Protein AF-A0A7C7ALY1-F1 (afdb_monomer)

Sequence (51 aa):
MTYKNCKKLIEAGRYTYDRMYEILDLFLLVGRLNDDQYTKLTGMLTTEGQV

Radius of gyration: 9.88 Å; Cα contacts (8 Å, |Δi|>4): 34; chains: 1; bounding box: 22×15×26 Å

Nearest PDB structures (foldseek):
  1is1-assembly1_A  TM=9.503E-01  e=8.770E+00  Vibrio parahaemolyticus

Secondary structure (DSSP, 8-state):
-HHHHHHHHHHTT-S-HHHHHHHHHHHHHTTSS-HHHHHHHHHHHHHHS--

Mean predicted aligned error: 3.17 Å

Structure (mmCIF, N/CA/C/O backbone):
data_AF-A0A7C7ALY1-F1
#
_entry.id   AF-A0A7C7ALY1-F1
#
loop_
_atom_site.group_PDB
_atom_site.id
_atom_site.type_symbol
_atom_site.label_atom_id
_atom_site.label_alt_id
_atom_site.label_comp_id
_atom_site.label_asym_id
_atom_site.label_entity_id
_atom_site.label_seq_id
_atom_site.pdbx_PDB_ins_code
_atom_site.Cartn_x
_atom_site.Cartn_y
_atom_site.Cartn_z
_atom_site.occupancy
_atom_site.B_iso_or_equiv
_atom_site.auth_seq_id
_atom_site.auth_comp_id
_atom_site.auth_asym_id
_atom_site.auth_atom_id
_atom_site.pdbx_PDB_model_num
ATOM 1 N N . MET A 1 1 ? 6.331 10.307 -5.615 1.00 90.75 1 MET A N 1
ATOM 2 C CA . MET A 1 1 ? 5.027 11.009 -5.586 1.00 90.75 1 MET A CA 1
ATOM 3 C C . MET A 1 1 ? 3.919 10.056 -5.152 1.00 90.75 1 MET A C 1
ATOM 5 O O . MET A 1 1 ? 3.316 10.315 -4.122 1.00 90.75 1 MET A O 1
ATOM 9 N N . THR A 1 2 ? 3.740 8.927 -5.850 1.00 97.00 2 THR A N 1
ATOM 10 C CA . THR A 1 2 ? 2.750 7.877 -5.539 1.00 97.00 2 THR A CA 1
ATOM 11 C C . THR A 1 2 ? 2.734 7.474 -4.065 1.00 97.00 2 THR A C 1
ATOM 13 O O . THR A 1 2 ? 1.724 7.691 -3.409 1.00 97.00 2 THR A O 1
ATOM 16 N N . TYR A 1 3 ? 3.877 7.051 -3.506 1.00 97.69 3 TYR A N 1
ATOM 17 C CA . TYR A 1 3 ? 3.991 6.704 -2.082 1.00 97.69 3 TYR A CA 1
ATOM 18 C C . TYR A 1 3 ? 3.433 7.780 -1.132 1.00 97.69 3 TYR A C 1
ATOM 20 O O . TYR A 1 3 ? 2.639 7.479 -0.247 1.00 97.69 3 TYR A O 1
ATOM 28 N N . LYS A 1 4 ? 3.799 9.056 -1.338 1.00 97.75 4 LYS A N 1
ATOM 29 C CA . LYS A 1 4 ? 3.344 10.165 -0.480 1.00 97.75 4 LYS A CA 1
ATOM 30 C C . LYS A 1 4 ? 1.830 10.382 -0.577 1.00 97.75 4 LYS A C 1
ATOM 32 O O . LYS A 1 4 ? 1.213 10.716 0.426 1.00 97.75 4 LYS A O 1
ATOM 37 N N . ASN A 1 5 ? 1.246 10.211 -1.762 1.00 96.69 5 ASN A N 1
ATOM 38 C CA . ASN A 1 5 ? -0.193 10.382 -1.965 1.00 96.69 5 ASN A CA 1
ATOM 39 C C . ASN A 1 5 ? -0.984 9.217 -1.364 1.00 96.69 5 ASN A C 1
ATOM 41 O O . ASN A 1 5 ? -1.964 9.465 -0.672 1.00 96.69 5 ASN A O 1
ATOM 45 N N . CYS A 1 6 ? -0.525 7.976 -1.561 1.00 96.38 6 CYS A N 1
ATOM 46 C CA . CYS A 1 6 ? -1.110 6.799 -0.919 1.00 96.38 6 CYS A CA 1
ATOM 47 C C . CYS A 1 6 ? -1.073 6.943 0.605 1.00 96.38 6 CYS A C 1
ATOM 49 O O . CYS A 1 6 ? -2.110 6.828 1.242 1.00 96.38 6 CYS A O 1
ATOM 51 N N . LYS A 1 7 ? 0.081 7.314 1.177 1.00 96.44 7 LYS A N 1
ATOM 52 C CA . LYS A 1 7 ? 0.224 7.558 2.620 1.00 96.44 7 LYS A CA 1
ATOM 53 C C . LYS A 1 7 ? -0.795 8.579 3.138 1.00 96.44 7 LYS A C 1
ATOM 55 O O . LYS A 1 7 ? -1.492 8.292 4.096 1.00 96.44 7 LYS A O 1
ATOM 60 N N . LYS A 1 8 ? -0.945 9.720 2.453 1.00 95.81 8 LYS A N 1
ATOM 61 C CA . LYS A 1 8 ? -1.930 10.753 2.821 1.00 95.81 8 LYS A CA 1
ATOM 62 C C . LYS A 1 8 ? -3.381 10.273 2.754 1.00 95.81 8 LYS A C 1
ATOM 64 O O . LYS A 1 8 ? -4.198 10.747 3.531 1.00 95.81 8 LYS A O 1
ATOM 69 N N . LEU A 1 9 ? -3.724 9.413 1.792 1.00 93.94 9 LEU A N 1
ATOM 70 C CA . LEU A 1 9 ? -5.078 8.857 1.687 1.00 93.94 9 LEU A CA 1
ATOM 71 C C . LEU A 1 9 ? -5.375 7.904 2.843 1.00 93.94 9 LEU A C 1
ATOM 73 O O . LEU A 1 9 ? -6.471 7.971 3.398 1.00 93.94 9 LEU A O 1
ATOM 77 N N . ILE A 1 10 ? -4.386 7.076 3.193 1.00 95.06 10 ILE A N 1
ATOM 78 C CA . ILE A 1 10 ? -4.455 6.133 4.308 1.00 95.06 10 ILE A CA 1
ATOM 79 C C . ILE A 1 10 ? -4.628 6.904 5.619 1.00 95.06 10 ILE A C 1
ATOM 81 O O . ILE A 1 10 ? -5.680 6.787 6.231 1.00 95.06 10 ILE A O 1
ATOM 85 N N . GLU A 1 11 ? -3.717 7.837 5.919 1.00 94.19 11 GLU A N 1
ATOM 86 C CA . GLU A 1 11 ? -3.763 8.676 7.132 1.00 94.19 11 GLU A CA 1
ATOM 87 C C . GLU A 1 11 ? -5.062 9.491 7.270 1.00 94.19 11 GLU A C 1
ATOM 89 O O . GLU A 1 11 ? -5.457 9.878 8.366 1.00 94.19 11 GLU A O 1
ATOM 94 N N . ALA A 1 12 ? -5.720 9.809 6.152 1.00 93.12 12 ALA A N 1
ATOM 95 C CA . ALA A 1 12 ? -6.980 10.545 6.146 1.00 93.12 12 ALA A CA 1
ATOM 96 C C . ALA A 1 12 ? -8.222 9.645 6.290 1.00 93.12 12 ALA A C 1
ATOM 98 O O . ALA A 1 12 ? -9.334 10.177 6.305 1.00 93.12 12 ALA A O 1
ATOM 99 N N . GLY A 1 13 ? -8.066 8.316 6.305 1.00 90.31 13 GLY A N 1
ATOM 100 C CA . GLY A 1 13 ? -9.170 7.350 6.316 1.00 90.31 13 GLY A CA 1
ATOM 101 C C . GLY A 1 13 ? -10.057 7.415 5.067 1.00 90.31 13 GLY A C 1
ATOM 102 O O . GLY A 1 13 ? -11.209 6.993 5.092 1.00 90.31 13 GLY A O 1
ATOM 103 N N . ARG A 1 14 ? -9.568 7.995 3.961 1.00 87.31 14 ARG A N 1
ATOM 104 C CA . ARG A 1 14 ? -10.363 8.240 2.741 1.00 87.31 14 ARG A CA 1
ATOM 105 C C . ARG A 1 14 ? -10.252 7.082 1.753 1.00 87.31 14 ARG A C 1
ATOM 107 O O . ARG A 1 14 ? -9.908 7.289 0.589 1.00 87.31 14 ARG A O 1
ATOM 114 N N . TYR A 1 15 ? -10.503 5.867 2.225 1.00 89.94 15 TYR A N 1
ATOM 115 C CA . TYR A 1 15 ? -10.403 4.648 1.430 1.00 89.94 15 TYR A CA 1
ATOM 116 C C . TYR A 1 15 ? -11.311 3.546 1.984 1.00 89.94 15 TYR A C 1
ATOM 118 O O . TYR A 1 15 ? -11.709 3.580 3.143 1.00 89.94 15 TYR A O 1
ATOM 126 N N . THR A 1 16 ? -11.614 2.549 1.153 1.00 91.00 16 THR A N 1
ATOM 127 C CA . THR A 1 16 ? -12.049 1.235 1.639 1.00 91.00 16 THR A CA 1
ATOM 128 C C . THR A 1 16 ? -10.864 0.283 1.574 1.00 91.00 16 THR A C 1
ATOM 130 O O . THR A 1 16 ? -10.029 0.405 0.672 1.00 91.00 16 THR A O 1
ATOM 133 N N . TYR A 1 17 ? -10.771 -0.634 2.539 1.00 88.38 1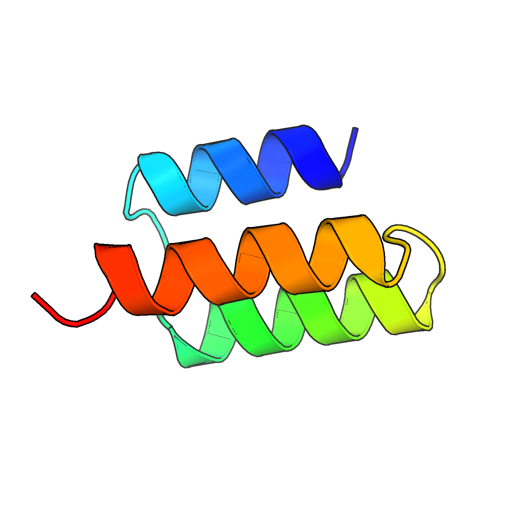7 TYR A N 1
ATOM 134 C CA . TYR A 1 17 ? -9.624 -1.531 2.697 1.00 88.38 17 TYR A CA 1
ATOM 135 C C . TYR A 1 17 ? -9.298 -2.273 1.393 1.00 88.38 17 TYR A C 1
ATOM 137 O O . TYR A 1 17 ? -8.217 -2.080 0.837 1.00 88.38 17 TYR A O 1
ATOM 145 N N . ASP A 1 18 ? -10.272 -2.997 0.837 1.00 91.38 18 ASP A N 1
ATOM 146 C CA . ASP A 1 18 ? -10.102 -3.786 -0.390 1.00 91.38 18 ASP A CA 1
ATOM 147 C C . ASP A 1 18 ? -9.650 -2.923 -1.572 1.00 91.38 18 ASP A C 1
ATOM 149 O O . ASP A 1 18 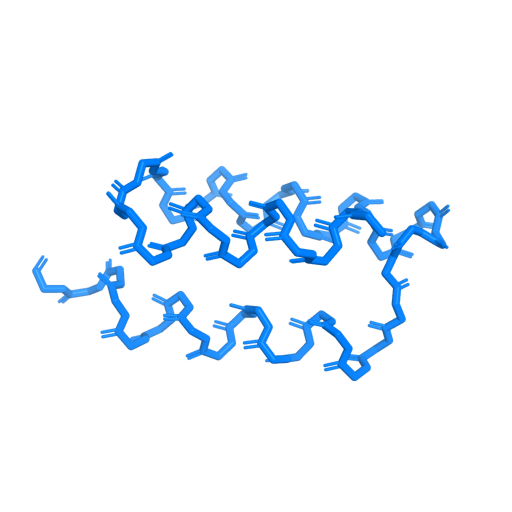? -8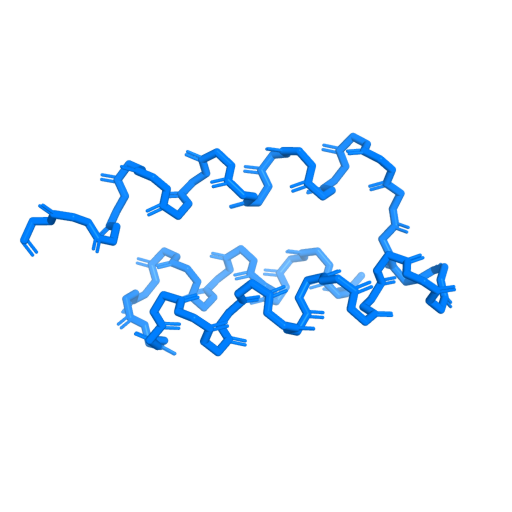.699 -3.255 -2.280 1.00 91.38 18 ASP A O 1
ATOM 153 N N . ARG A 1 19 ? -10.267 -1.747 -1.744 1.00 92.88 19 ARG A N 1
ATOM 154 C CA . ARG A 1 19 ? -9.923 -0.857 -2.853 1.00 92.88 19 ARG A CA 1
ATOM 155 C C . ARG A 1 19 ? -8.513 -0.295 -2.720 1.00 92.88 19 ARG A C 1
ATOM 157 O O . ARG A 1 19 ? -7.837 -0.083 -3.726 1.00 92.88 19 ARG A O 1
ATOM 164 N N . MET A 1 20 ? -8.075 -0.009 -1.498 1.00 95.00 20 MET A N 1
ATOM 165 C CA . MET A 1 20 ? -6.734 0.512 -1.272 1.00 95.00 20 MET A CA 1
ATOM 166 C C . MET A 1 20 ? -5.681 -0.561 -1.547 1.00 95.00 20 MET A C 1
ATOM 168 O O . MET A 1 20 ? -4.683 -0.245 -2.192 1.00 95.00 20 MET A O 1
ATOM 172 N N . TYR A 1 21 ? -5.934 -1.816 -1.164 1.00 94.50 21 TYR A N 1
ATOM 173 C CA . TYR A 1 21 ? -5.071 -2.946 -1.519 1.00 94.50 21 TYR A CA 1
ATOM 174 C C . TYR A 1 21 ? -4.925 -3.108 -3.036 1.00 94.50 21 TYR A C 1
ATOM 176 O O . TYR A 1 21 ? -3.801 -3.087 -3.531 1.00 94.50 21 TYR A O 1
ATOM 184 N N . GLU A 1 22 ? -6.030 -3.121 -3.791 1.00 96.56 22 GLU A N 1
ATOM 185 C CA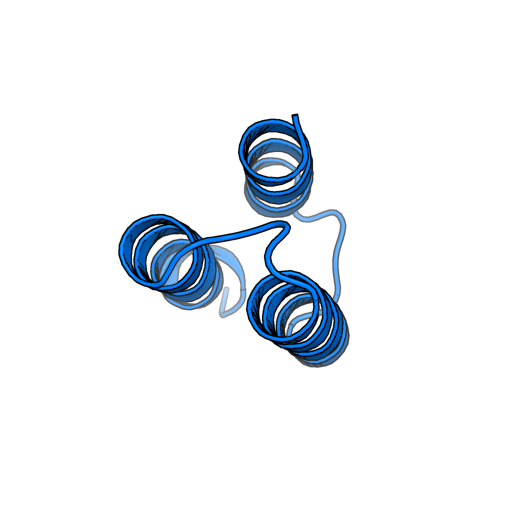 . GLU A 1 22 ? -5.989 -3.209 -5.262 1.00 96.56 22 GLU A CA 1
ATOM 186 C C . GLU A 1 22 ? -5.137 -2.099 -5.905 1.00 96.56 22 GLU A C 1
ATOM 188 O O . GLU A 1 22 ? -4.397 -2.324 -6.866 1.00 96.56 22 GLU A O 1
ATOM 193 N N . ILE A 1 23 ? -5.236 -0.871 -5.382 1.00 96.69 23 ILE A N 1
ATOM 194 C CA . ILE A 1 23 ? -4.468 0.275 -5.883 1.00 96.69 23 ILE A CA 1
ATOM 195 C C . ILE A 1 23 ? -2.974 0.106 -5.581 1.00 96.69 23 ILE A C 1
ATOM 197 O O . ILE A 1 23 ? -2.139 0.412 -6.438 1.00 96.69 23 ILE A O 1
ATOM 201 N N . LEU A 1 24 ? -2.624 -0.350 -4.374 1.00 97.69 24 LEU A N 1
ATOM 202 C CA . LEU A 1 24 ? -1.231 -0.587 -3.994 1.00 97.69 24 LEU A CA 1
ATOM 203 C C . LEU A 1 24 ? -0.611 -1.716 -4.822 1.00 97.69 24 LEU A C 1
ATOM 205 O O . LEU A 1 24 ? 0.515 -1.549 -5.293 1.00 97.69 24 LEU A O 1
ATOM 209 N N . ASP A 1 25 ? -1.354 -2.798 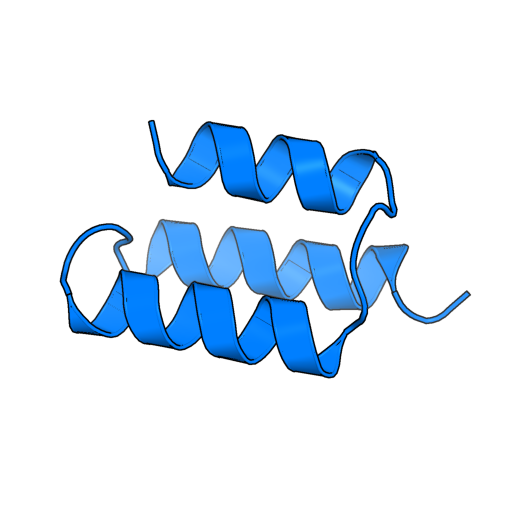-5.062 1.00 97.81 25 ASP A N 1
ATOM 210 C CA . ASP A 1 25 ? -0.924 -3.930 -5.892 1.00 97.81 25 ASP A CA 1
ATOM 211 C C . ASP A 1 25 ? -0.633 -3.481 -7.323 1.00 97.81 25 ASP A C 1
ATOM 213 O O . ASP A 1 25 ? 0.435 -3.764 -7.872 1.00 97.81 25 ASP A O 1
ATOM 217 N N . LEU A 1 26 ? -1.544 -2.700 -7.914 1.00 98.19 26 LEU A N 1
ATOM 218 C CA . LEU A 1 26 ? -1.345 -2.144 -9.247 1.00 98.19 26 LEU A CA 1
ATOM 219 C C . LEU A 1 26 ? -0.089 -1.270 -9.300 1.00 98.19 26 LEU A C 1
ATOM 221 O O . LEU A 1 26 ? 0.701 -1.377 -10.238 1.00 98.19 26 LEU A O 1
ATOM 225 N N . PHE A 1 27 ? 0.114 -0.397 -8.311 1.00 98.31 27 PHE A N 1
ATOM 226 C CA . PHE A 1 27 ? 1.279 0.483 -8.291 1.00 98.31 27 PHE A CA 1
ATOM 227 C C . PHE A 1 27 ? 2.597 -0.250 -8.066 1.00 98.31 27 PHE A C 1
ATOM 229 O O . PHE A 1 27 ? 3.610 0.204 -8.603 1.00 98.31 27 PHE A O 1
ATOM 236 N N . LEU A 1 28 ? 2.598 -1.360 -7.331 1.00 98.25 28 LEU A N 1
ATOM 237 C CA . LEU A 1 28 ? 3.753 -2.246 -7.253 1.00 98.25 28 LEU A CA 1
ATOM 238 C C . LEU A 1 28 ? 4.025 -2.891 -8.619 1.00 98.25 28 LEU A C 1
ATOM 240 O O . LEU A 1 28 ? 5.130 -2.769 -9.143 1.00 98.25 28 LEU A O 1
ATOM 244 N N . LEU A 1 29 ? 2.995 -3.471 -9.246 1.00 98.25 29 LEU A N 1
ATOM 245 C CA . LEU A 1 29 ? 3.103 -4.148 -10.542 1.00 98.25 29 LEU A CA 1
ATOM 246 C C . LEU A 1 29 ? 3.649 -3.230 -11.646 1.00 98.25 29 LEU A C 1
ATOM 248 O O . LEU A 1 29 ? 4.470 -3.650 -12.456 1.00 98.25 29 LEU A O 1
ATOM 252 N N . VAL A 1 30 ? 3.219 -1.965 -11.675 1.00 98.12 30 VAL A N 1
ATOM 253 C CA . VAL A 1 30 ? 3.677 -0.987 -12.678 1.00 98.12 30 VAL A CA 1
ATOM 254 C C . VAL A 1 30 ? 4.950 -0.227 -12.271 1.00 98.12 30 VAL A C 1
ATOM 256 O O . VAL A 1 30 ? 5.287 0.781 -12.897 1.00 98.12 30 VAL A O 1
ATOM 259 N N . GLY A 1 31 ? 5.640 -0.646 -11.203 1.00 97.62 31 GLY A N 1
ATOM 260 C CA . GLY A 1 31 ? 6.905 -0.051 -10.750 1.00 97.62 31 GLY A CA 1
ATOM 261 C C . GLY A 1 31 ? 6.785 1.385 -10.221 1.00 97.62 31 GLY A C 1
ATOM 262 O O . GLY A 1 31 ? 7.752 2.149 -10.225 1.00 97.62 31 GLY A O 1
ATOM 263 N N . ARG A 1 32 ? 5.587 1.800 -9.793 1.00 98.19 32 ARG A N 1
ATOM 264 C CA . ARG A 1 32 ? 5.342 3.101 -9.139 1.00 98.19 32 ARG A CA 1
ATOM 265 C C . ARG A 1 32 ? 5.590 3.052 -7.633 1.00 98.19 32 ARG A C 1
ATOM 267 O O . ARG A 1 32 ? 5.770 4.113 -7.026 1.00 98.19 32 ARG A O 1
ATOM 274 N N . LEU A 1 33 ? 5.592 1.851 -7.064 1.00 98.50 33 LEU A N 1
ATOM 275 C CA . LEU A 1 33 ? 6.087 1.516 -5.735 1.00 98.50 33 LEU A CA 1
ATOM 276 C C . LEU A 1 33 ? 7.175 0.448 -5.868 1.00 98.50 33 LEU A C 1
ATOM 278 O O . LEU A 1 33 ? 7.196 -0.303 -6.839 1.00 98.50 33 LEU A O 1
ATOM 282 N N . ASN A 1 34 ? 8.061 0.397 -4.880 1.00 98.25 34 ASN A N 1
ATOM 283 C CA . ASN A 1 34 ? 8.927 -0.755 -4.641 1.00 98.25 34 ASN A CA 1
ATOM 284 C C . ASN A 1 34 ? 8.408 -1.562 -3.439 1.00 98.25 34 ASN A C 1
ATOM 286 O O . ASN A 1 34 ? 7.501 -1.107 -2.733 1.00 98.25 34 ASN A O 1
ATOM 290 N N . ASP A 1 35 ? 9.006 -2.725 -3.189 1.00 98.06 35 ASP A N 1
ATOM 291 C CA . ASP A 1 35 ? 8.570 -3.652 -2.136 1.00 98.06 35 ASP A CA 1
ATOM 292 C C . ASP A 1 35 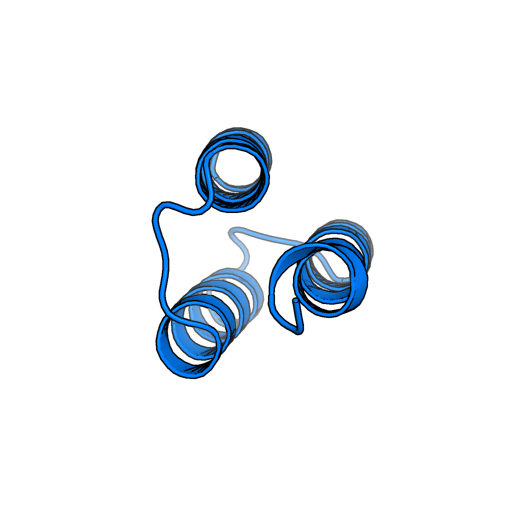? 8.556 -3.005 -0.741 1.00 98.06 35 ASP A C 1
ATOM 294 O O . ASP A 1 35 ? 7.591 -3.157 0.012 1.00 98.06 35 ASP A O 1
ATOM 298 N N . ASP A 1 36 ? 9.570 -2.197 -0.413 1.00 98.19 36 ASP A N 1
ATOM 299 C CA . ASP A 1 36 ? 9.654 -1.483 0.869 1.00 98.19 36 ASP A CA 1
ATOM 300 C C . ASP A 1 36 ? 8.509 -0.479 1.051 1.00 98.19 36 ASP A C 1
ATOM 302 O O . ASP A 1 36 ? 7.940 -0.328 2.136 1.00 98.19 36 ASP A O 1
ATOM 306 N N . GLN A 1 37 ? 8.184 0.259 -0.010 1.00 98.12 37 GLN A N 1
ATOM 307 C CA . GLN A 1 37 ? 7.107 1.242 -0.005 1.00 98.12 37 GLN A CA 1
ATOM 308 C C . GLN A 1 37 ? 5.743 0.566 0.078 1.00 98.12 37 GLN A C 1
ATOM 310 O O . GLN A 1 37 ? 4.886 1.044 0.819 1.00 98.12 37 GLN A O 1
ATOM 315 N N . TYR A 1 38 ? 5.554 -0.529 -0.656 1.00 97.94 38 TYR A N 1
ATOM 316 C CA . TYR A 1 38 ? 4.340 -1.333 -0.606 1.00 97.94 38 TYR A CA 1
ATOM 317 C C . TYR A 1 38 ? 4.116 -1.892 0.803 1.00 97.94 38 TYR A C 1
ATOM 319 O O . TYR A 1 38 ? 3.078 -1.623 1.401 1.00 97.94 38 TYR A O 1
ATOM 327 N N . THR A 1 39 ? 5.131 -2.546 1.377 1.00 97.56 39 THR A N 1
ATOM 328 C CA . THR A 1 39 ? 5.090 -3.133 2.729 1.00 97.56 39 THR A CA 1
ATOM 329 C C . THR A 1 39 ? 4.749 -2.095 3.798 1.00 97.56 39 THR A C 1
ATOM 331 O O . THR A 1 39 ? 3.950 -2.349 4.696 1.00 97.56 39 THR A O 1
ATOM 334 N N . LYS A 1 40 ? 5.320 -0.887 3.700 1.00 97.25 40 LYS A N 1
ATOM 335 C CA . LYS A 1 40 ? 4.988 0.207 4.624 1.00 97.25 40 LYS A CA 1
ATOM 336 C C . LYS A 1 40 ? 3.532 0.641 4.502 1.00 97.25 40 LYS A C 1
ATOM 338 O O . LYS A 1 40 ? 2.883 0.840 5.520 1.00 97.25 40 LYS A O 1
ATOM 343 N N . LEU A 1 41 ? 3.034 0.818 3.279 1.00 97.00 41 LEU A N 1
ATOM 344 C CA . LEU A 1 41 ? 1.667 1.286 3.053 1.00 97.00 41 LEU A CA 1
ATOM 345 C C . LEU A 1 41 ? 0.641 0.236 3.489 1.00 97.00 41 LEU A C 1
ATOM 347 O O . LEU A 1 41 ? -0.309 0.593 4.176 1.00 97.00 41 LEU A O 1
ATOM 351 N N . THR A 1 42 ? 0.848 -1.044 3.174 1.00 95.50 42 THR A N 1
ATOM 352 C CA . THR A 1 42 ? -0.057 -2.120 3.605 1.00 95.50 42 THR A CA 1
ATOM 353 C C . THR A 1 42 ? -0.048 -2.318 5.121 1.00 95.50 42 THR A C 1
ATOM 355 O O . THR A 1 42 ? -1.111 -2.497 5.708 1.00 95.50 42 THR A O 1
ATOM 358 N N . GLY A 1 43 ? 1.102 -2.168 5.789 1.00 95.19 43 GLY A N 1
ATOM 359 C CA . GLY A 1 43 ? 1.169 -2.177 7.258 1.00 95.19 43 GLY A CA 1
ATOM 360 C C . GLY A 1 43 ? 0.432 -1.007 7.934 1.00 95.19 43 GLY A C 1
ATOM 361 O O . GLY A 1 43 ? -0.018 -1.122 9.076 1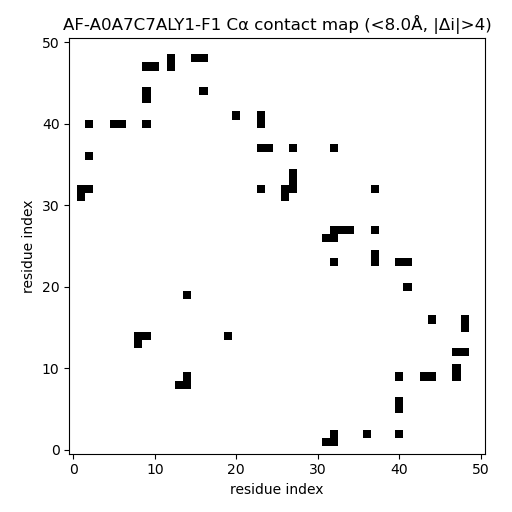.00 95.19 43 GLY A O 1
ATOM 362 N N . MET A 1 44 ? 0.259 0.122 7.239 1.00 94.25 44 MET A N 1
ATOM 363 C CA . MET A 1 44 ? -0.580 1.220 7.737 1.00 94.25 44 MET A CA 1
ATOM 364 C C . MET A 1 44 ? -2.075 0.884 7.621 1.00 94.25 44 MET A C 1
ATOM 366 O O . MET A 1 44 ? -2.831 1.192 8.538 1.00 94.25 44 MET A O 1
ATOM 370 N N . LEU A 1 45 ? -2.498 0.187 6.556 1.00 90.12 45 LEU A N 1
ATOM 371 C CA . LEU A 1 45 ? -3.898 -0.230 6.365 1.00 90.12 45 LEU A CA 1
ATOM 372 C C . LEU A 1 45 ? -4.396 -1.150 7.483 1.00 90.12 45 LEU A C 1
ATOM 374 O O . LEU A 1 45 ? -5.526 -1.002 7.934 1.00 90.12 45 LEU A O 1
ATOM 378 N N . THR A 1 46 ? -3.559 -2.073 7.962 1.00 77.75 46 THR A N 1
ATOM 379 C CA . THR A 1 46 ? -3.916 -2.969 9.076 1.00 77.75 46 THR A CA 1
ATOM 380 C C . THR A 1 46 ? -4.043 -2.233 10.408 1.00 77.75 46 THR A C 1
ATOM 382 O O . THR A 1 46 ? -4.752 -2.688 11.297 1.00 77.75 46 THR A O 1
ATOM 385 N N . THR A 1 47 ? -3.356 -1.098 10.553 1.00 75.25 47 THR A N 1
ATOM 386 C CA . THR A 1 47 ? -3.382 -0.290 11.780 1.00 75.25 47 THR A CA 1
ATOM 387 C C . THR A 1 47 ? -4.571 0.676 11.798 1.00 75.25 47 THR A C 1
ATOM 389 O O . THR A 1 47 ? -5.133 0.927 12.858 1.00 75.25 47 THR A O 1
ATOM 392 N N . GLU A 1 48 ? -4.967 1.211 10.638 1.00 66.69 48 GLU A N 1
ATOM 393 C CA . GLU A 1 48 ? -5.978 2.278 10.532 1.00 66.69 48 GLU A CA 1
ATOM 394 C C . GLU A 1 48 ? -7.333 1.817 9.962 1.00 66.69 48 GLU A C 1
ATOM 396 O O . GLU A 1 48 ? -8.328 2.512 10.134 1.00 66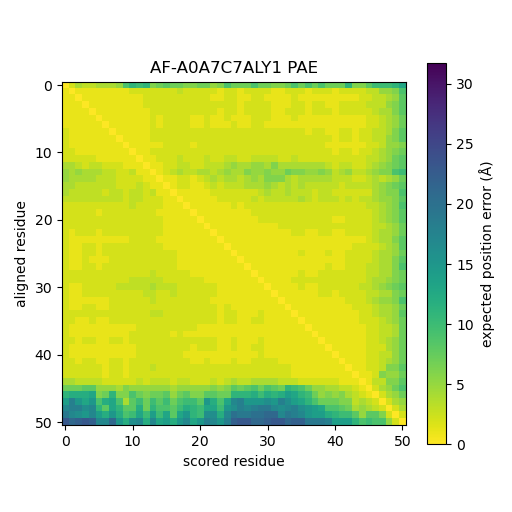.69 48 GLU A O 1
ATOM 401 N N . GLY A 1 49 ? -7.398 0.669 9.279 1.00 58.88 49 GLY A N 1
ATOM 402 C CA . GLY A 1 49 ? -8.580 0.209 8.537 1.00 58.88 49 GLY A CA 1
ATOM 403 C C . GLY A 1 49 ? -9.464 -0.828 9.243 1.00 58.88 49 GLY A C 1
ATOM 404 O O . GLY A 1 49 ? -10.403 -1.319 8.620 1.00 58.88 49 GLY A O 1
ATOM 405 N N . GLN A 1 50 ? -9.169 -1.197 10.498 1.00 54.69 50 GLN A N 1
ATOM 406 C CA . GLN A 1 50 ? -9.917 -2.210 11.271 1.00 54.69 50 GLN A CA 1
ATOM 407 C C . GLN A 1 50 ? -10.548 -1.685 12.580 1.00 54.69 50 GLN A C 1
ATOM 409 O O . GLN A 1 50 ? -10.906 -2.492 13.440 1.00 54.69 50 GLN A O 1
ATOM 414 N N . VAL A 1 51 ? -10.691 -0.364 12.742 1.00 50.47 51 VAL A N 1
ATOM 415 C CA . VAL A 1 51 ? -11.434 0.265 13.857 1.00 50.47 51 VAL A CA 1
ATOM 416 C C . VAL A 1 51 ? -12.793 0.787 13.421 1.00 50.47 51 VAL A C 1
ATOM 418 O O . VAL A 1 51 ? -12.874 1.380 12.324 1.00 50.47 51 VAL A O 1
#

pLDDT: mean 91.78, std 11.11, range [50.47, 98.5]

Solvent-accessible surface area (backbone atoms only — not comparable to full-atom values): 3073 Å² total; per-residue (Å²): 109,60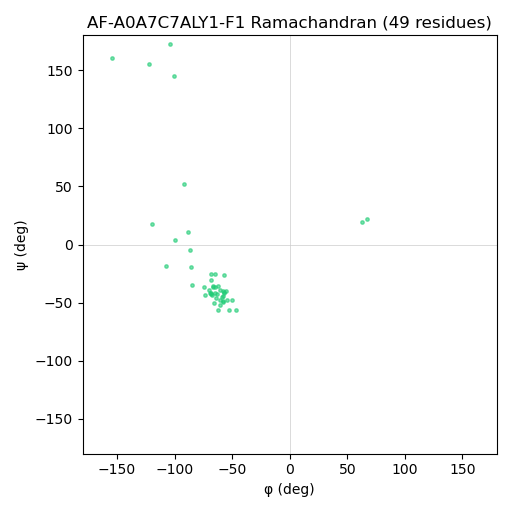,64,64,53,52,48,54,36,58,80,65,65,71,68,52,67,70,63,49,51,55,51,51,51,49,32,41,75,71,66,61,34,53,71,71,56,46,54,54,52,55,58,46,46,70,72,69,65,79,121

Foldseek 3Di:
DVLVVLQVCLVVVVDALVVSLVVLVVCCVVVVDDPVSSVVSNVSCVVRRPD